Protein AF-A0A9E2YYW0-F1 (afdb_monomer)

Secondary structure (DSSP, 8-state):
----TTTT--SSTTHHHHHHHHHHHHHHHHHHHHHHHHHHHHHS--HHHHHHHHHHHT-TT---HHHHHHHTTPPP-

Foldseek 3Di:
DPDPVLVVLPPDPCSVVVSVVVVVVVVVVVVQVVVQCCCCVPPVDGPLRVLLVVVQVVPVVGDDPVRSCVVSPDPPD

Structure (mmCIF, N/CA/C/O backbone):
data_AF-A0A9E2YYW0-F1
#
_entry.id   AF-A0A9E2YYW0-F1
#
loop_
_atom_site.group_PDB
_atom_site.id
_atom_site.type_symbol
_atom_site.label_atom_id
_atom_site.label_alt_id
_atom_site.label_comp_id
_atom_site.label_asym_id
_atom_site.label_entity_id
_atom_site.label_seq_id
_atom_site.pdbx_PDB_ins_code
_atom_site.Cartn_x
_atom_site.Cartn_y
_atom_site.Cartn_z
_atom_site.occupancy
_atom_site.B_iso_or_equiv
_atom_site.auth_seq_id
_atom_site.auth_comp_id
_atom_site.auth_asym_id
_atom_site.auth_atom_id
_atom_site.pdbx_PDB_model_num
ATOM 1 N N . MET A 1 1 ? 4.437 2.525 -22.807 1.00 42.69 1 MET A N 1
ATOM 2 C CA . MET A 1 1 ? 5.316 1.357 -22.997 1.00 42.69 1 MET A CA 1
ATOM 3 C C . MET A 1 1 ? 6.388 1.482 -21.929 1.00 42.69 1 MET A C 1
ATOM 5 O O . MET A 1 1 ? 7.206 2.384 -22.038 1.00 42.69 1 MET A O 1
ATOM 9 N N . ILE A 1 2 ? 6.252 0.759 -20.810 1.00 49.56 2 ILE A N 1
ATOM 10 C CA . ILE A 1 2 ? 7.244 0.816 -19.724 1.00 49.56 2 ILE A CA 1
ATOM 11 C C . ILE A 1 2 ? 8.538 0.246 -20.303 1.00 49.56 2 ILE A C 1
ATOM 13 O O . ILE A 1 2 ? 8.507 -0.826 -20.900 1.00 49.56 2 ILE A O 1
ATOM 17 N N . LEU A 1 3 ? 9.603 1.044 -20.240 1.00 50.97 3 LEU A N 1
ATOM 18 C CA . LEU A 1 3 ? 10.907 0.738 -20.813 1.00 50.97 3 LEU A CA 1
ATOM 19 C C . LEU A 1 3 ? 11.375 -0.634 -20.319 1.00 50.97 3 LEU A C 1
ATOM 21 O O . LEU A 1 3 ? 11.426 -0.877 -19.115 1.00 50.97 3 LEU A O 1
ATOM 25 N N . ASP A 1 4 ? 11.727 -1.497 -21.263 1.00 63.78 4 ASP A N 1
ATOM 26 C CA . ASP A 1 4 ? 12.380 -2.778 -21.027 1.00 63.78 4 ASP A CA 1
ATOM 27 C C . ASP A 1 4 ? 13.843 -2.547 -20.604 1.00 63.78 4 ASP A C 1
ATOM 29 O O . ASP A 1 4 ? 14.790 -2.763 -21.359 1.00 63.78 4 ASP A O 1
ATOM 33 N N . SER A 1 5 ? 14.026 -2.024 -19.388 1.00 57.53 5 SER A N 1
ATOM 34 C CA . SER A 1 5 ? 15.340 -1.771 -18.780 1.00 57.53 5 SER A CA 1
ATOM 35 C C . SER A 1 5 ? 16.107 -3.064 -18.472 1.00 57.53 5 SER A C 1
ATOM 37 O O . SER A 1 5 ? 17.289 -3.016 -18.136 1.00 57.53 5 SER A O 1
ATOM 39 N N . GLU A 1 6 ? 15.452 -4.223 -18.582 1.00 56.53 6 GLU A N 1
ATOM 40 C CA . GLU A 1 6 ? 16.058 -5.544 -18.397 1.00 56.53 6 GLU A CA 1
ATOM 41 C C . GLU A 1 6 ? 16.953 -5.918 -19.581 1.00 56.53 6 GLU A C 1
ATOM 43 O O . GLU A 1 6 ? 17.999 -6.557 -19.406 1.00 56.53 6 GLU A O 1
ATOM 48 N N . THR A 1 7 ? 16.573 -5.472 -20.781 1.00 56.81 7 THR A N 1
ATOM 49 C CA . THR A 1 7 ? 17.343 -5.693 -22.007 1.00 56.81 7 THR A CA 1
ATOM 50 C C . THR A 1 7 ? 18.683 -4.952 -21.989 1.00 56.81 7 THR A C 1
ATOM 52 O O . THR A 1 7 ? 19.630 -5.431 -22.599 1.00 56.81 7 THR A O 1
ATOM 55 N N . THR A 1 8 ? 18.842 -3.861 -21.231 1.00 58.72 8 THR A N 1
ATOM 56 C CA . THR A 1 8 ? 20.100 -3.086 -21.182 1.00 58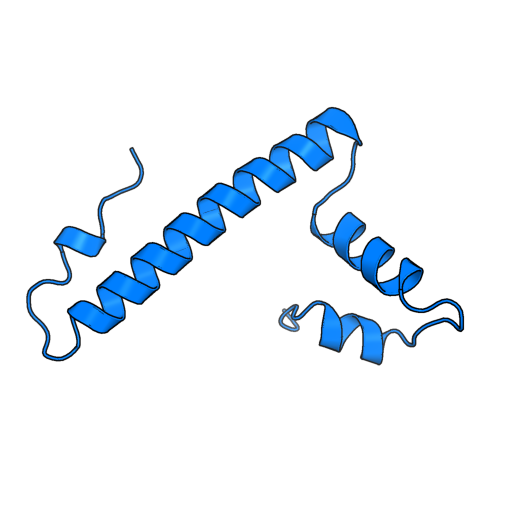.72 8 THR A CA 1
ATOM 57 C C . THR A 1 8 ? 21.147 -3.655 -20.213 1.00 58.72 8 THR A C 1
ATOM 59 O O . THR A 1 8 ? 22.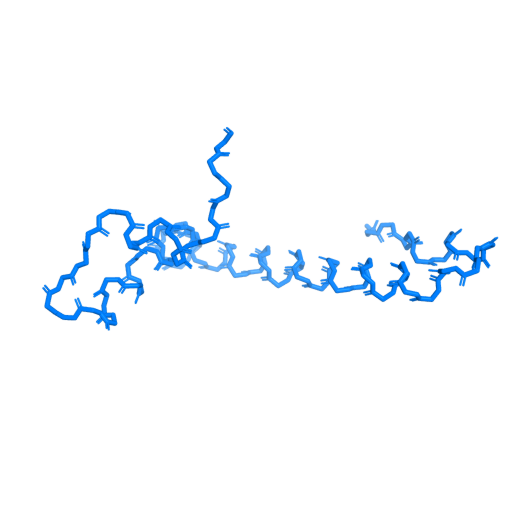325 -3.329 -20.317 1.00 58.72 8 THR A O 1
ATOM 62 N N . ALA A 1 9 ? 20.759 -4.527 -19.277 1.00 59.47 9 ALA A N 1
ATOM 63 C CA . ALA A 1 9 ? 21.631 -5.042 -18.211 1.00 59.47 9 ALA A CA 1
ATOM 64 C C . ALA A 1 9 ? 22.507 -6.250 -18.634 1.00 59.47 9 ALA A C 1
ATOM 66 O O . ALA A 1 9 ? 22.775 -7.138 -17.829 1.00 59.47 9 ALA A O 1
ATOM 67 N N . VAL A 1 10 ? 22.914 -6.326 -19.907 1.00 57.78 10 VAL A N 1
ATOM 68 C CA . VAL A 1 10 ? 23.568 -7.512 -20.506 1.00 57.78 10 VAL A CA 1
ATOM 69 C C . VAL A 1 10 ? 25.048 -7.671 -20.124 1.00 57.78 10 VAL A C 1
ATOM 71 O O . VAL A 1 10 ? 25.568 -8.775 -20.215 1.00 57.78 10 VAL A O 1
ATOM 74 N N . GLU A 1 11 ? 25.740 -6.605 -19.711 1.00 57.97 11 GLU A N 1
ATOM 75 C CA . GLU A 1 11 ? 27.217 -6.566 -19.736 1.00 57.97 11 GLU A CA 1
ATOM 76 C C . GLU A 1 11 ? 27.929 -6.649 -18.367 1.00 57.97 11 GLU A C 1
ATOM 78 O O . GLU A 1 11 ? 29.107 -6.310 -18.279 1.00 57.97 11 GLU A O 1
ATOM 83 N N . SER A 1 12 ? 27.279 -7.099 -17.285 1.00 61.69 12 SER A N 1
ATOM 84 C CA . SER A 1 12 ? 27.944 -7.230 -15.971 1.00 61.69 12 SER A CA 1
ATOM 85 C C . SER A 1 12 ? 27.894 -8.651 -15.405 1.00 61.69 12 SER A C 1
ATOM 87 O O . SER A 1 12 ? 26.939 -9.387 -15.641 1.00 61.69 12 SER A O 1
ATOM 89 N N . ASP A 1 13 ? 2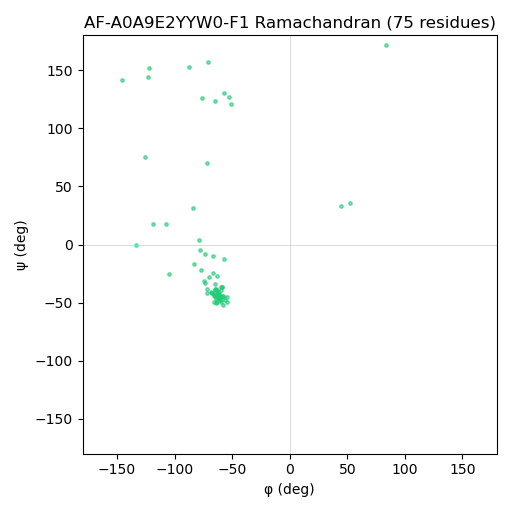8.898 -9.002 -14.592 1.00 66.12 13 ASP A N 1
ATOM 90 C CA . ASP A 1 13 ? 29.008 -10.265 -13.833 1.00 66.12 13 ASP A CA 1
ATOM 91 C C . ASP A 1 13 ? 27.805 -10.504 -12.883 1.00 66.12 13 ASP A C 1
ATOM 93 O O . ASP A 1 13 ? 27.587 -11.606 -12.399 1.00 66.12 13 ASP A O 1
ATOM 97 N N . HIS A 1 14 ? 26.979 -9.469 -12.658 1.00 72.31 14 HIS A N 1
ATOM 98 C CA . HIS A 1 14 ? 25.749 -9.492 -11.852 1.00 72.31 14 HIS A CA 1
ATOM 99 C C . HIS A 1 14 ? 24.489 -9.138 -12.677 1.00 72.31 14 HIS A C 1
ATOM 101 O O . HIS A 1 14 ? 23.455 -8.753 -12.123 1.00 72.31 14 HIS A O 1
ATOM 107 N N . GLY A 1 15 ? 24.554 -9.216 -14.013 1.00 81.00 15 GLY A N 1
ATOM 108 C CA . GLY A 1 15 ? 23.473 -8.793 -14.911 1.00 81.00 15 GLY A CA 1
ATOM 109 C C . GLY A 1 15 ? 22.161 -9.549 -14.688 1.00 81.00 15 GLY A C 1
ATOM 110 O O . GLY A 1 15 ? 21.085 -8.948 -14.722 1.00 81.00 15 GLY A O 1
ATOM 111 N N . ASP A 1 16 ? 22.233 -10.844 -14.380 1.00 85.38 16 ASP A N 1
ATOM 112 C CA . ASP A 1 16 ? 21.045 -11.673 -14.149 1.00 85.38 16 ASP A CA 1
ATOM 113 C C . ASP A 1 16 ? 20.340 -11.351 -12.822 1.00 85.38 16 ASP A C 1
ATOM 115 O O . ASP A 1 16 ? 19.109 -11.274 -12.785 1.00 85.38 16 ASP A O 1
ATOM 119 N N . GLU A 1 17 ? 21.092 -11.072 -11.752 1.00 88.25 17 GLU A N 1
ATOM 120 C CA . GLU A 1 17 ? 20.530 -10.625 -10.470 1.00 88.25 17 GLU A CA 1
ATOM 121 C C . GLU A 1 17 ? 19.851 -9.260 -10.611 1.00 88.25 17 GLU A C 1
ATOM 123 O O . GLU A 1 17 ? 18.727 -9.065 -10.141 1.00 88.25 17 GLU A O 1
ATOM 128 N N . LEU A 1 18 ? 20.497 -8.322 -11.314 1.00 88.19 18 LEU A N 1
ATOM 129 C CA . LEU A 1 18 ? 19.937 -6.997 -11.572 1.00 88.19 18 LEU A CA 1
ATOM 130 C C . LEU A 1 18 ? 18.659 -7.082 -12.415 1.00 88.19 18 LEU A C 1
ATOM 132 O O . LEU A 1 18 ? 17.664 -6.433 -12.093 1.00 88.19 18 LEU A O 1
ATOM 136 N N . ARG A 1 19 ? 18.646 -7.909 -13.465 1.00 86.31 19 ARG A N 1
ATOM 137 C CA . ARG A 1 19 ? 17.443 -8.159 -14.275 1.00 86.31 19 ARG A CA 1
ATOM 138 C C . ARG A 1 19 ? 16.309 -8.727 -13.447 1.00 86.31 19 ARG A C 1
ATOM 140 O O . ARG A 1 19 ? 15.175 -8.275 -13.586 1.00 86.31 19 ARG A O 1
ATOM 147 N N . LEU A 1 20 ? 16.596 -9.702 -12.586 1.00 89.81 20 LEU A N 1
ATOM 148 C CA . LEU A 1 20 ? 15.591 -10.272 -11.698 1.00 89.81 20 LEU A CA 1
ATOM 149 C C . LEU A 1 20 ? 15.016 -9.203 -10.761 1.00 89.81 20 LEU A C 1
ATOM 151 O O . LEU A 1 20 ? 13.798 -9.097 -10.628 1.00 89.81 20 LEU A O 1
ATOM 155 N N . TRP A 1 21 ? 15.866 -8.371 -10.162 1.00 92.00 21 TRP A N 1
ATOM 156 C CA . TRP A 1 21 ? 15.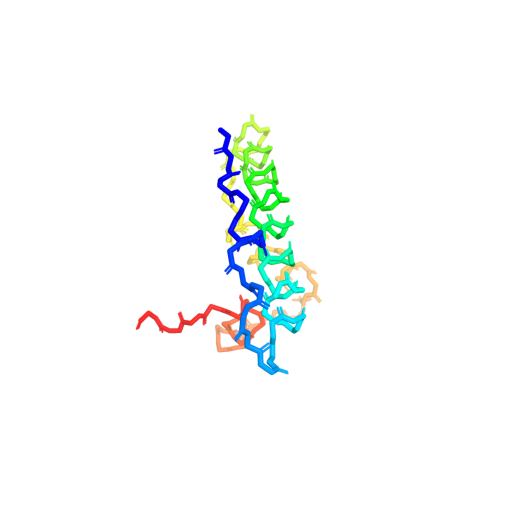419 -7.262 -9.321 1.00 92.00 21 TRP A CA 1
ATOM 157 C C . TRP A 1 21 ? 14.547 -6.257 -10.077 1.00 92.00 21 TRP A C 1
ATOM 159 O O . TRP A 1 21 ? 13.488 -5.874 -9.580 1.00 92.00 21 TRP A O 1
ATOM 169 N N . LEU A 1 22 ? 14.938 -5.867 -11.293 1.00 93.06 22 LEU A N 1
ATOM 170 C CA . LEU A 1 22 ? 14.151 -4.959 -12.133 1.00 93.06 22 LEU A CA 1
ATOM 171 C C . LEU A 1 22 ? 12.804 -5.575 -12.547 1.00 93.06 22 LEU A C 1
ATOM 173 O O . LEU A 1 22 ? 11.787 -4.876 -12.513 1.00 93.06 22 LEU A O 1
ATOM 177 N N . ARG A 1 23 ? 12.763 -6.884 -12.840 1.00 92.38 23 ARG A N 1
ATOM 178 C CA . ARG A 1 23 ? 11.517 -7.643 -13.063 1.00 92.38 23 ARG A CA 1
ATOM 179 C C . ARG A 1 23 ? 10.601 -7.567 -11.855 1.00 92.38 23 ARG A C 1
ATOM 181 O O . ARG A 1 23 ? 9.431 -7.209 -11.980 1.00 92.38 23 ARG A O 1
ATOM 188 N N . LEU A 1 24 ? 11.131 -7.885 -10.675 1.00 95.00 24 LEU A N 1
ATOM 189 C CA . LEU A 1 24 ? 10.374 -7.871 -9.424 1.00 95.00 24 LEU A CA 1
ATOM 190 C C . LEU A 1 24 ? 9.856 -6.467 -9.092 1.00 95.00 24 LEU A C 1
ATOM 192 O O . LEU A 1 24 ? 8.695 -6.324 -8.701 1.00 95.00 24 LEU A O 1
ATOM 196 N N . LEU A 1 25 ? 10.669 -5.431 -9.308 1.00 93.69 25 LEU A N 1
ATOM 197 C CA . LE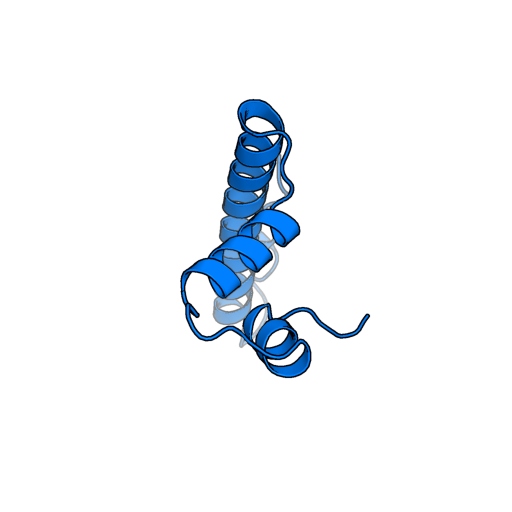U A 1 25 ? 10.271 -4.038 -9.115 1.00 93.69 25 LEU A CA 1
ATOM 198 C C . LEU A 1 25 ? 9.160 -3.627 -10.090 1.00 93.69 25 LEU A C 1
ATOM 200 O O . LEU A 1 25 ? 8.177 -3.003 -9.684 1.00 93.69 25 LEU A O 1
ATOM 204 N N . THR A 1 26 ? 9.279 -4.012 -11.360 1.00 93.31 26 THR A N 1
ATOM 205 C CA . THR A 1 26 ? 8.268 -3.734 -12.389 1.00 93.31 26 THR A CA 1
ATOM 206 C C . THR A 1 26 ? 6.948 -4.424 -12.055 1.00 93.31 26 THR A C 1
ATOM 208 O O . THR A 1 26 ? 5.902 -3.772 -12.017 1.00 93.31 26 THR A O 1
ATOM 211 N N . CYS A 1 27 ? 6.988 -5.719 -11.731 1.00 96.31 27 CYS A N 1
ATOM 212 C CA . CYS A 1 27 ? 5.819 -6.483 -11.297 1.00 96.31 27 CYS A CA 1
ATOM 213 C C . CYS A 1 27 ? 5.151 -5.848 -10.070 1.00 96.31 27 CYS A C 1
ATOM 215 O O . CYS A 1 27 ? 3.938 -5.629 -10.078 1.00 96.31 27 CYS A O 1
ATOM 217 N N . THR A 1 28 ? 5.935 -5.488 -9.051 1.00 94.88 28 THR A N 1
ATOM 218 C CA . THR A 1 28 ? 5.434 -4.823 -7.838 1.00 94.88 28 THR A CA 1
ATOM 219 C C . THR A 1 28 ? 4.754 -3.499 -8.179 1.00 94.88 28 THR A C 1
ATOM 221 O O . THR A 1 28 ? 3.613 -3.274 -7.785 1.00 94.88 28 THR A O 1
ATOM 224 N N . THR A 1 29 ? 5.393 -2.663 -9.000 1.00 94.00 29 THR A N 1
ATOM 225 C CA . THR A 1 29 ? 4.859 -1.353 -9.406 1.00 94.00 29 THR A CA 1
ATOM 226 C C . THR A 1 29 ? 3.531 -1.484 -10.161 1.00 94.00 29 THR A C 1
ATOM 228 O O . THR A 1 29 ? 2.589 -0.725 -9.914 1.00 94.00 29 THR A O 1
ATOM 231 N N . LEU A 1 30 ? 3.418 -2.466 -11.063 1.00 96.56 30 LEU A N 1
ATOM 232 C CA . LEU A 1 30 ? 2.193 -2.736 -11.823 1.00 96.56 30 LEU A CA 1
ATOM 233 C C . LEU A 1 30 ? 1.046 -3.220 -10.924 1.00 96.56 30 LEU A C 1
ATOM 235 O O . LEU A 1 30 ? -0.095 -2.753 -11.052 1.00 96.56 30 LEU A O 1
ATOM 239 N N . ILE A 1 31 ? 1.345 -4.137 -10.000 1.00 96.69 31 ILE A N 1
ATOM 240 C CA . ILE A 1 31 ? 0.370 -4.657 -9.036 1.00 96.69 31 ILE A CA 1
ATOM 241 C C . ILE A 1 31 ? -0.098 -3.529 -8.113 1.00 96.69 31 ILE A C 1
ATOM 243 O O . ILE A 1 31 ? -1.304 -3.297 -7.998 1.00 96.69 31 ILE A O 1
ATOM 247 N N . GLU A 1 32 ? 0.826 -2.775 -7.516 1.00 95.44 32 GLU A N 1
ATOM 248 C CA . GLU A 1 32 ? 0.502 -1.649 -6.638 1.00 95.44 32 GLU A CA 1
ATOM 249 C C . GLU A 1 32 ? -0.332 -0.581 -7.342 1.00 95.44 32 GLU A C 1
ATOM 251 O O . GLU A 1 32 ? -1.314 -0.094 -6.775 1.00 95.44 32 GLU A O 1
ATOM 256 N N . GLY A 1 33 ? 0.021 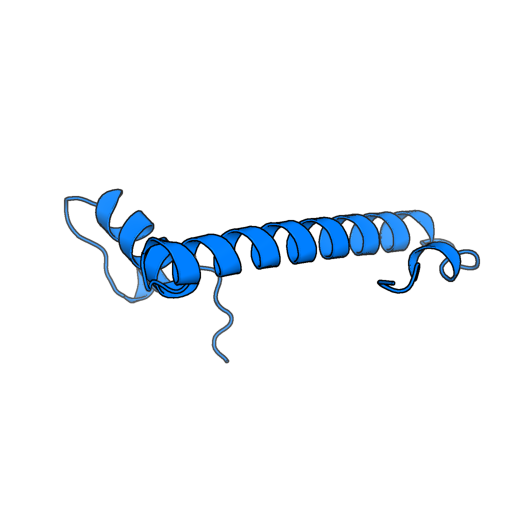-0.223 -8.581 1.00 96.94 33 GLY A N 1
ATOM 257 C CA . GLY A 1 33 ? -0.736 0.738 -9.379 1.00 96.94 33 GLY A CA 1
ATOM 258 C C . GLY A 1 33 ? -2.185 0.290 -9.578 1.00 96.94 33 GLY A C 1
ATOM 259 O O . GLY A 1 33 ? -3.121 1.067 -9.358 1.00 96.94 33 GLY A O 1
ATOM 260 N N . THR A 1 34 ? -2.379 -0.991 -9.900 1.00 98.00 34 THR A N 1
ATOM 261 C CA . THR A 1 34 ? -3.708 -1.594 -10.065 1.00 98.00 34 THR A CA 1
ATOM 262 C C . THR A 1 34 ? -4.499 -1.587 -8.757 1.00 98.00 34 THR A C 1
ATOM 264 O O . THR A 1 34 ? -5.664 -1.179 -8.735 1.00 98.00 34 THR A O 1
ATOM 267 N N . VAL A 1 35 ? -3.883 -2.005 -7.648 1.00 97.44 35 VAL A N 1
ATOM 268 C CA . VAL A 1 35 ? -4.526 -2.030 -6.325 1.00 97.44 35 VAL A CA 1
ATOM 269 C C . VAL A 1 35 ? -4.906 -0.618 -5.881 1.00 97.44 35 VAL A C 1
ATOM 271 O O . VAL A 1 35 ? -6.044 -0.389 -5.476 1.00 97.44 35 VAL A O 1
ATOM 274 N N . ARG A 1 36 ? -4.000 0.355 -6.024 1.00 97.31 36 ARG A N 1
ATOM 275 C CA . ARG A 1 36 ? -4.234 1.760 -5.662 1.00 97.31 36 ARG A CA 1
ATOM 276 C C . ARG A 1 36 ? -5.377 2.373 -6.463 1.00 97.31 36 ARG A C 1
ATOM 278 O O . ARG A 1 36 ? -6.211 3.068 -5.887 1.00 97.31 36 ARG A O 1
ATOM 285 N N . SER A 1 37 ? -5.427 2.106 -7.770 1.00 97.94 37 SER A N 1
ATOM 286 C CA . SER A 1 37 ? -6.523 2.551 -8.636 1.00 97.94 37 SER A CA 1
ATOM 287 C C . SER A 1 37 ? -7.864 1.976 -8.171 1.00 97.94 37 SER A C 1
ATOM 289 O O . SER A 1 37 ? -8.826 2.722 -7.999 1.00 97.94 37 SER A O 1
ATOM 291 N N . ARG A 1 38 ? -7.914 0.672 -7.867 1.00 98.06 38 ARG A N 1
ATOM 292 C CA . ARG A 1 38 ? -9.131 0.005 -7.383 1.00 98.06 38 ARG A CA 1
ATOM 293 C C . ARG A 1 38 ? -9.576 0.505 -6.010 1.00 98.06 38 ARG A C 1
ATOM 295 O O . ARG A 1 38 ? -10.768 0.723 -5.828 1.00 98.06 38 ARG A O 1
ATOM 302 N N . LEU A 1 39 ? -8.650 0.698 -5.068 1.00 98.31 39 LEU A N 1
ATOM 303 C CA . LEU A 1 39 ? -8.963 1.213 -3.731 1.00 98.31 39 LEU A CA 1
ATOM 304 C C . LEU A 1 39 ? -9.554 2.624 -3.795 1.00 98.31 39 LEU A C 1
ATOM 306 O O . LEU A 1 39 ? -10.604 2.871 -3.207 1.00 98.31 39 LEU A O 1
ATOM 310 N N . ARG A 1 40 ? -8.940 3.517 -4.580 1.00 97.44 40 ARG A N 1
ATOM 311 C CA . ARG A 1 40 ? -9.462 4.875 -4.779 1.00 97.44 40 ARG A CA 1
ATOM 312 C C . ARG A 1 40 ? -10.803 4.865 -5.504 1.00 97.44 40 ARG A C 1
ATOM 314 O O . ARG A 1 40 ? -11.751 5.471 -5.031 1.00 97.44 40 ARG A O 1
ATOM 321 N N . GLY A 1 41 ? -10.898 4.148 -6.623 1.00 98.25 41 GLY A N 1
ATOM 322 C CA . GLY A 1 41 ? -12.089 4.172 -7.473 1.00 98.25 41 GLY A CA 1
ATOM 323 C C . GLY A 1 41 ? -13.318 3.491 -6.869 1.00 98.25 41 GLY A C 1
ATOM 324 O O . GLY A 1 41 ? -14.435 3.861 -7.208 1.00 98.25 41 GLY A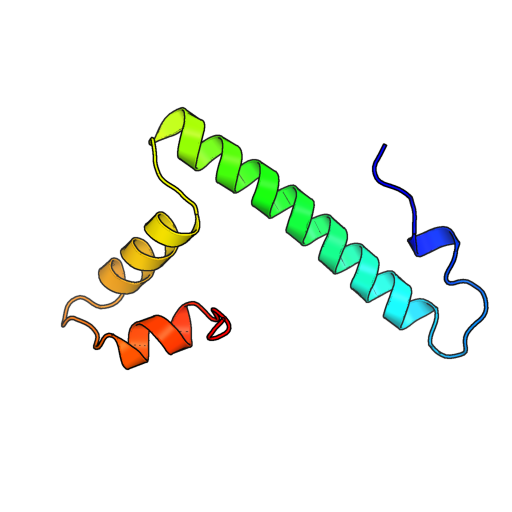 O 1
ATOM 325 N N . ARG A 1 42 ? -13.138 2.493 -5.994 1.00 98.06 42 ARG A N 1
ATOM 326 C CA . ARG A 1 42 ? -14.258 1.725 -5.419 1.00 98.06 42 ARG A CA 1
ATOM 327 C C . ARG A 1 42 ? -14.586 2.081 -3.976 1.00 98.06 42 ARG A C 1
ATOM 329 O O . ARG A 1 42 ? -15.710 1.831 -3.558 1.00 98.06 42 ARG A O 1
ATOM 336 N N . PHE A 1 43 ? -13.618 2.592 -3.219 1.00 97.06 43 PHE A N 1
ATOM 337 C CA . PHE A 1 43 ? -13.751 2.757 -1.770 1.00 97.06 43 PHE A CA 1
ATOM 338 C C . PHE A 1 43 ? -13.307 4.131 -1.261 1.00 97.06 43 PHE A C 1
ATOM 340 O O . PHE A 1 43 ? -13.366 4.348 -0.058 1.00 97.06 43 PHE A O 1
ATOM 347 N N . ASP A 1 44 ? -12.842 5.031 -2.136 1.00 97.38 44 ASP A N 1
ATOM 348 C CA . ASP A 1 44 ? -12.294 6.343 -1.756 1.00 97.38 44 ASP A CA 1
ATOM 349 C C . ASP A 1 44 ? -11.185 6.257 -0.684 1.00 97.38 44 ASP A C 1
ATOM 351 O O . ASP A 1 44 ? -11.053 7.075 0.225 1.00 97.38 44 ASP A O 1
ATOM 355 N N . VAL A 1 45 ? -10.366 5.203 -0.766 1.00 97.06 45 VAL A N 1
ATOM 356 C CA . VAL A 1 45 ? -9.294 4.920 0.197 1.00 97.06 45 VAL A CA 1
ATOM 357 C C . VAL A 1 45 ? -7.950 4.813 -0.518 1.00 97.06 45 VAL A C 1
ATOM 359 O O . VAL A 1 45 ? -7.838 4.324 -1.643 1.00 97.06 45 VAL A O 1
ATOM 362 N N . THR A 1 46 ? -6.890 5.280 0.141 1.00 95.94 46 THR A N 1
ATOM 363 C CA . THR A 1 46 ? -5.511 5.119 -0.331 1.00 95.94 46 THR A CA 1
ATOM 364 C C . THR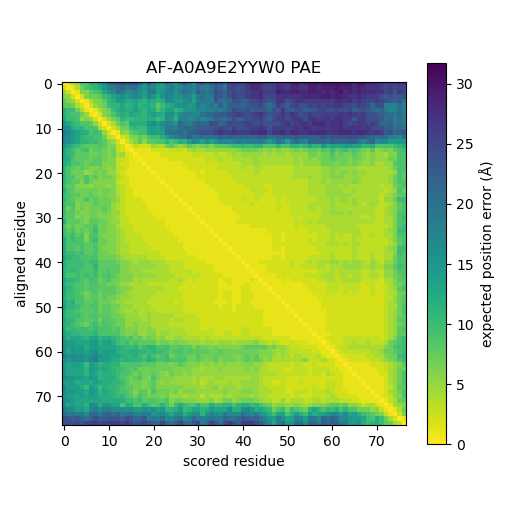 A 1 46 ? -4.916 3.801 0.157 1.00 95.94 46 THR A C 1
ATOM 366 O O . THR A 1 46 ? -5.280 3.304 1.220 1.00 95.94 46 THR A O 1
ATOM 369 N N . LEU A 1 47 ? -3.955 3.254 -0.593 1.00 93.31 47 LEU A N 1
ATOM 370 C CA . LEU A 1 47 ? -3.251 2.031 -0.194 1.00 93.31 47 LEU A CA 1
ATOM 371 C C . LEU A 1 47 ? -2.620 2.132 1.217 1.00 93.31 47 LEU A C 1
ATOM 373 O O . LEU A 1 47 ? -2.874 1.231 2.008 1.00 93.31 47 LEU A O 1
ATOM 377 N N . PRO A 1 48 ? -1.930 3.230 1.606 1.00 92.25 48 PRO A N 1
ATOM 378 C CA . PRO A 1 48 ? -1.397 3.360 2.968 1.00 92.25 48 PRO A CA 1
ATOM 379 C C . PRO A 1 48 ? -2.476 3.400 4.056 1.00 92.25 48 PRO A C 1
ATOM 381 O O . PRO A 1 48 ? -2.301 2.819 5.122 1.00 92.25 48 PRO A O 1
ATOM 384 N N . ARG A 1 49 ? -3.613 4.064 3.800 1.00 94.19 49 ARG A N 1
ATOM 385 C CA . ARG A 1 49 ? -4.725 4.101 4.761 1.00 94.19 49 ARG A CA 1
ATOM 386 C C . ARG A 1 49 ? -5.356 2.719 4.921 1.00 94.19 49 ARG A C 1
ATOM 388 O O . ARG A 1 49 ? -5.686 2.340 6.038 1.00 94.19 49 ARG A O 1
ATOM 395 N N . PHE A 1 50 ? -5.530 1.985 3.823 1.00 95.50 50 PHE A N 1
ATOM 396 C CA . PHE A 1 50 ? -6.015 0.608 3.860 1.00 95.50 50 PHE A CA 1
ATOM 397 C C . PHE A 1 50 ? -5.083 -0.291 4.675 1.00 95.50 50 PHE A C 1
ATOM 399 O O . PHE A 1 50 ? -5.553 -0.985 5.570 1.00 95.50 50 PHE A O 1
ATOM 406 N N . ASP A 1 51 ? -3.781 -0.241 4.400 1.00 93.25 51 ASP A N 1
ATOM 407 C CA . ASP A 1 51 ? -2.800 -1.092 5.073 1.00 93.25 51 ASP A CA 1
ATOM 408 C C . ASP A 1 51 ? -2.736 -0.791 6.582 1.00 93.25 51 ASP A C 1
ATOM 410 O O . ASP A 1 51 ? -2.825 -1.704 7.398 1.00 93.25 51 ASP A O 1
ATOM 414 N N . LEU A 1 52 ? -2.781 0.491 6.971 1.00 93.06 52 LEU A N 1
ATOM 415 C CA . LEU A 1 52 ? -2.923 0.899 8.374 1.00 93.06 52 LEU A CA 1
ATOM 416 C C . LEU A 1 52 ? -4.154 0.266 9.044 1.00 93.06 52 LEU A C 1
ATOM 418 O O . LEU A 1 52 ? -4.050 -0.290 10.137 1.00 93.06 52 LEU A O 1
ATOM 422 N N . MET A 1 53 ? -5.323 0.346 8.401 1.00 94.38 53 MET A N 1
ATOM 423 C CA . MET A 1 53 ? -6.556 -0.233 8.946 1.00 94.38 53 MET A CA 1
ATOM 424 C C . MET A 1 53 ? -6.469 -1.759 9.042 1.00 94.38 53 MET A C 1
ATOM 426 O O . MET A 1 53 ? -6.899 -2.320 10.043 1.00 94.38 53 MET A O 1
ATOM 430 N N . ALA A 1 54 ? -5.869 -2.425 8.053 1.00 94.25 54 ALA A N 1
ATOM 431 C CA . ALA A 1 54 ? -5.674 -3.873 8.067 1.00 94.25 54 ALA A CA 1
ATOM 432 C C . ALA A 1 54 ? -4.731 -4.329 9.196 1.00 94.25 54 ALA A C 1
ATOM 434 O O . ALA A 1 54 ? -4.931 -5.397 9.772 1.00 94.25 54 ALA A O 1
ATOM 435 N N . GLN A 1 55 ? -3.716 -3.531 9.540 1.00 94.12 55 GLN A N 1
ATOM 436 C CA . GLN A 1 55 ? -2.840 -3.818 10.682 1.00 94.12 55 GLN A CA 1
ATOM 437 C C . GLN A 1 55 ? -3.573 -3.681 12.020 1.00 94.12 55 GLN A C 1
ATOM 439 O O . GLN A 1 55 ? -3.365 -4.509 12.907 1.00 94.12 55 GLN A O 1
ATOM 444 N N . LEU A 1 56 ? -4.427 -2.661 12.161 1.00 93.75 56 LEU A N 1
ATOM 445 C CA . LEU A 1 56 ? -5.249 -2.462 13.358 1.00 93.75 56 LEU A CA 1
ATOM 446 C C . LEU A 1 56 ? -6.310 -3.559 13.507 1.00 93.75 56 LEU A C 1
ATOM 448 O O . LEU A 1 56 ? -6.481 -4.089 14.597 1.00 93.75 56 LEU A O 1
ATOM 452 N N . ASP A 1 57 ? -6.960 -3.952 12.411 1.00 95.25 57 ASP A N 1
ATOM 453 C CA . ASP A 1 57 ? -7.952 -5.036 12.385 1.00 95.25 57 ASP A CA 1
ATOM 454 C C . ASP A 1 57 ? -7.365 -6.377 12.865 1.00 95.25 57 ASP A C 1
ATOM 456 O O . ASP A 1 57 ? -7.997 -7.125 13.606 1.00 95.25 57 ASP A O 1
ATOM 460 N N . ARG A 1 58 ? -6.096 -6.650 12.532 1.00 93.19 58 ARG A N 1
ATOM 461 C CA . ARG A 1 58 ? -5.367 -7.851 12.981 1.00 93.19 58 ARG A CA 1
ATOM 462 C C . ARG A 1 58 ? -4.848 -7.775 14.422 1.00 93.19 58 ARG A C 1
ATOM 464 O O . ARG A 1 58 ? -4.270 -8.752 14.896 1.00 93.19 58 ARG A O 1
ATOM 471 N N . ALA A 1 59 ? -4.996 -6.639 15.102 1.00 94.12 59 ALA A N 1
ATOM 472 C CA . ALA A 1 59 ? -4.517 -6.405 16.463 1.00 94.12 59 ALA A CA 1
ATOM 473 C C . ALA A 1 59 ? -5.674 -5.918 17.361 1.00 94.12 59 ALA A C 1
ATOM 475 O O . ALA A 1 59 ? -5.737 -4.731 17.686 1.00 94.12 59 ALA A O 1
ATOM 476 N N . PRO A 1 60 ? -6.594 -6.817 17.768 1.00 90.44 60 PRO A N 1
ATOM 477 C CA . PRO A 1 60 ? -7.819 -6.447 18.486 1.00 90.44 60 PRO A CA 1
ATOM 478 C C . PRO A 1 60 ? -7.566 -5.803 19.858 1.00 90.44 60 PRO A C 1
ATOM 480 O O . PRO A 1 60 ? -8.362 -4.973 20.289 1.00 90.44 60 PRO A O 1
ATOM 483 N N . ASP A 1 61 ? -6.438 -6.108 20.506 1.00 93.31 61 ASP A N 1
ATOM 484 C CA . ASP A 1 61 ? -6.014 -5.477 21.768 1.00 93.31 61 ASP A CA 1
ATOM 485 C C . ASP A 1 61 ? -5.385 -4.081 21.567 1.00 93.31 61 ASP A C 1
ATOM 487 O O . ASP A 1 61 ? -4.912 -3.444 22.510 1.00 93.31 61 ASP A O 1
ATOM 491 N N . GLY A 1 62 ? -5.373 -3.590 20.326 1.00 90.06 62 GLY A N 1
ATOM 492 C CA . GLY A 1 62 ? -4.705 -2.364 19.927 1.00 90.06 62 GLY A CA 1
ATOM 493 C C . GLY A 1 62 ? -3.218 -2.562 19.632 1.00 90.06 62 GLY A C 1
ATOM 494 O O . GLY A 1 62 ? -2.624 -3.621 19.834 1.00 90.06 62 GLY A O 1
ATOM 495 N N . MET A 1 63 ? -2.602 -1.511 19.099 1.00 93.12 63 MET A N 1
ATOM 496 C CA . MET A 1 63 ? -1.188 -1.496 18.746 1.00 93.12 63 MET A CA 1
ATOM 497 C C . MET A 1 63 ? -0.618 -0.098 18.980 1.00 93.12 63 MET A C 1
ATOM 499 O O . MET A 1 63 ? -1.289 0.903 18.720 1.00 93.12 63 MET A O 1
ATOM 503 N N . THR A 1 64 ? 0.622 -0.009 19.468 1.00 92.44 64 THR A N 1
ATOM 504 C CA . THR A 1 64 ? 1.284 1.293 19.603 1.00 92.44 64 THR A CA 1
ATOM 505 C C . THR A 1 64 ? 1.644 1.856 18.227 1.00 92.44 64 THR A C 1
ATOM 507 O O . THR A 1 64 ? 1.839 1.115 17.261 1.00 92.44 64 THR A O 1
ATOM 510 N N . LEU A 1 65 ? 1.799 3.179 18.129 1.00 89.00 65 LEU A N 1
ATOM 511 C CA . LEU A 1 65 ? 2.219 3.821 16.879 1.00 89.00 65 LEU A CA 1
ATOM 512 C C . LEU A 1 65 ? 3.587 3.307 16.392 1.00 89.00 65 LEU A C 1
ATOM 514 O O . LEU A 1 65 ? 3.789 3.123 15.193 1.00 89.00 65 LEU A O 1
ATOM 518 N N . SER A 1 66 ? 4.508 3.032 17.321 1.00 89.88 66 SER A N 1
ATOM 519 C CA . SER A 1 66 ? 5.828 2.470 17.016 1.00 89.88 66 SER A CA 1
ATOM 520 C C . SER A 1 66 ? 5.737 1.075 16.400 1.00 89.88 66 SER A C 1
ATOM 522 O O . SER A 1 66 ? 6.490 0.759 15.480 1.00 89.88 66 SER A O 1
ATOM 524 N N . ASP A 1 67 ? 4.817 0.244 16.884 1.00 90.44 67 ASP A N 1
ATOM 525 C CA . ASP A 1 67 ? 4.623 -1.110 16.365 1.00 90.44 67 ASP A CA 1
ATOM 526 C C . ASP A 1 67 ? 3.974 -1.085 14.979 1.00 90.44 67 ASP A C 1
ATOM 528 O O . ASP A 1 67 ? 4.423 -1.797 14.080 1.00 90.44 67 ASP A O 1
ATOM 532 N N . VAL A 1 68 ? 2.978 -0.215 14.777 1.00 90.25 68 VAL A N 1
ATOM 533 C CA . VAL A 1 68 ? 2.346 -0.017 13.465 1.00 90.25 68 VAL A CA 1
ATOM 534 C C . VAL A 1 68 ? 3.377 0.476 12.450 1.00 90.25 68 VAL A C 1
ATOM 536 O O . VAL A 1 68 ? 3.485 -0.095 11.368 1.00 90.25 68 VAL A O 1
ATOM 539 N N . SER A 1 69 ? 4.179 1.486 12.802 1.00 88.44 69 SER A N 1
ATOM 540 C CA . SER A 1 69 ? 5.201 2.052 11.911 1.00 88.44 69 SER A CA 1
ATOM 541 C C . SER A 1 69 ? 6.206 0.994 11.433 1.00 88.44 69 SER A C 1
ATOM 543 O O . SER A 1 69 ? 6.456 0.872 10.234 1.00 88.44 69 SER A O 1
ATOM 545 N N . LYS A 1 70 ? 6.696 0.137 12.344 1.00 87.69 7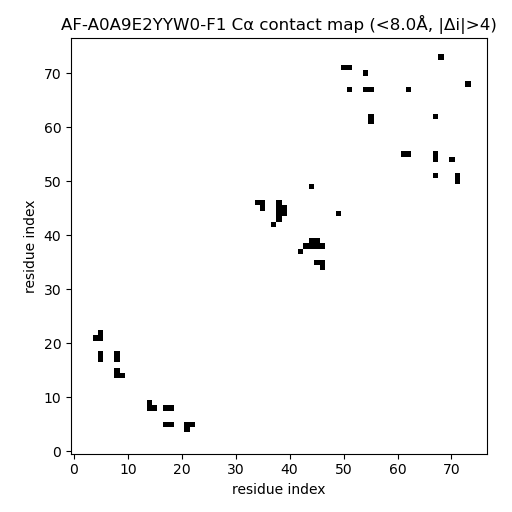0 LYS A N 1
ATOM 546 C CA . LYS A 1 70 ? 7.591 -0.984 11.999 1.00 87.69 70 LYS A CA 1
ATOM 547 C C . LYS A 1 70 ? 6.952 -1.973 11.021 1.00 87.69 70 LYS A C 1
ATOM 549 O O . LYS A 1 70 ? 7.635 -2.472 10.133 1.00 87.69 70 LYS A O 1
ATOM 554 N N . ARG A 1 71 ? 5.657 -2.270 11.179 1.00 88.62 71 ARG A N 1
ATOM 555 C CA . ARG A 1 71 ? 4.937 -3.228 10.320 1.00 88.62 71 ARG A CA 1
ATOM 556 C C . ARG A 1 71 ? 4.613 -2.678 8.936 1.00 88.62 71 ARG A C 1
ATOM 558 O O . ARG A 1 71 ? 4.585 -3.446 7.984 1.00 88.62 71 ARG A O 1
ATOM 565 N N . MET A 1 72 ? 4.382 -1.374 8.830 1.00 88.25 72 MET A N 1
ATOM 566 C CA . MET A 1 72 ? 4.061 -0.707 7.566 1.00 88.25 72 MET A CA 1
ATOM 567 C C . MET A 1 72 ? 5.281 -0.567 6.637 1.00 88.25 72 MET A C 1
ATOM 569 O O . MET A 1 72 ? 5.119 -0.137 5.499 1.00 88.25 72 MET A O 1
ATOM 573 N N . MET A 1 73 ? 6.495 -0.890 7.116 1.00 80.19 73 MET A N 1
ATOM 574 C CA . MET A 1 73 ? 7.770 -0.762 6.386 1.00 80.19 73 MET A CA 1
ATOM 575 C C . MET A 1 73 ? 7.920 0.569 5.629 1.00 80.19 73 MET A C 1
ATOM 577 O O . MET A 1 73 ? 8.539 0.639 4.569 1.00 80.19 73 MET A O 1
ATOM 581 N N . VAL A 1 74 ? 7.353 1.642 6.179 1.00 71.44 74 VAL A N 1
ATOM 582 C CA . VAL A 1 74 ? 7.565 2.997 5.677 1.00 71.44 74 VAL A CA 1
ATOM 583 C C . VAL A 1 74 ? 8.948 3.430 6.127 1.00 71.44 74 VAL A C 1
ATOM 585 O O . VAL A 1 74 ? 9.261 3.382 7.317 1.00 71.44 74 VAL A O 1
ATOM 588 N N . SER A 1 75 ? 9.785 3.865 5.188 1.00 55.84 75 SER A N 1
ATOM 589 C CA . SER A 1 75 ? 10.954 4.651 5.558 1.00 55.84 75 SER A CA 1
ATOM 590 C C . SER A 1 75 ? 10.457 5.870 6.335 1.00 55.84 75 SER A C 1
ATOM 592 O O . SER A 1 75 ? 9.548 6.566 5.872 1.00 55.84 75 SER A O 1
ATOM 594 N N . ASN A 1 76 ? 11.047 6.142 7.504 1.00 42.25 76 ASN A N 1
ATOM 595 C CA . ASN A 1 76 ? 11.048 7.514 8.006 1.00 42.25 76 ASN A CA 1
ATOM 596 C C . ASN A 1 76 ? 11.579 8.363 6.845 1.00 42.25 76 ASN A C 1
ATOM 598 O O . ASN A 1 76 ? 12.626 8.015 6.299 1.00 42.25 76 ASN A O 1
ATOM 602 N N . GLY A 1 77 ? 10.780 9.331 6.390 1.00 46.19 77 GLY A N 1
ATOM 603 C CA . GLY A 1 77 ? 11.101 10.150 5.218 1.00 46.19 77 GLY A CA 1
ATOM 604 C C . GLY A 1 77 ? 12.505 10.731 5.261 1.00 46.19 77 GLY A C 1
ATOM 605 O O . GLY A 1 77 ? 12.984 11.028 6.380 1.00 46.19 77 GLY A O 1
#

Sequence (77 aa):
MILDSETTAVESDHGDELRLWLRLLTCTTLIEGTVRSRLRGRFDVTLPRFDLMAQLDRAPDGMTLSDVSKRMMVSNG

pLDDT: mean 84.65, std 16.14, range [42.25, 98.31]

Mean predicted aligned error: 7.82 Å

Solvent-accessible surface area (backbone atoms only — not comparable to full-atom values): 4690 Å² total; per-residue (Å²): 130,85,77,71,64,57,75,72,40,74,87,50,103,56,22,67,62,52,32,51,50,52,50,52,51,52,53,48,53,54,51,50,52,52,51,38,51,49,34,39,76,74,65,77,36,51,58,71,60,50,51,53,50,54,55,49,68,75,30,86,92,58,76,56,73,70,58,50,48,63,72,67,69,60,73,82,128

Radius of gyration: 17.45 Å; Cα contacts (8 Å, |Δi|>4): 31; chains: 1; bounding box: 43×22×45 Å

=== Feature glossary ===
Legend for the data blocks above and below:

— What the protein is —

Sequence gives the chain of amino acids in standard one-letter code (A=alanine, C=cysteine, …, Y=tyrosine), read N→C. It is the only feature that is directly encoded by the gene; all structural features are derived from the folded form of this sequence.

The annotation block draws on four external resources. InterPro: which protein families and domains the sequence belongs to. GO: standardized terms for what the protein does, what process it participates in, and where in the cell it acts. CATH: which structural fold it has in the CATH hierarchy. Organism: the species of origin.

— Where its atoms are —

Atomic coordinates in PDBx/mmCIF format — the same representation the Protein Data Bank distributes. Each line of the _atom_site loop places one backbone atom in Cartesian space (units: ångströms, origin: arbitrary).

Six rendered views show the 3D structure from the faces of a cube — i.e. along ±x, ±y, ±z. Rendering representation is drawn randomly per protein from cartoon (secondary-structure ribbons), sticks (backbone bonds), or molecular surface; coloring is either N→C rainbow (blue at the N-terminus through red at the C-terminus) or one color per chain.

— Local backbone conformation —

DSSP 8-state secondary structure assigns each residue one of H (α-helix), G (3₁₀-helix), I (π-helix), E (extended β-strand), B (isolated β-bridge), T (hydrogen-bonded turn), S (bend), or '-' (coil). The assignment is computed from backbone hydrogen-bond geometry via the Kabsch–Sander algorithm.

P-SEA three-state annotation labels each residue as helix, strand, or coil based purely on the geometry of the Cα trace. It serves as a fallback when the full backbone (and thus DSSP) is unavailable.

φ (phi) and ψ (psi) are the two rotatable backbone dihedrals per residue: φ is the C(i-1)–N–Cα–C torsion, ψ is the N–Cα–C–N(i+1) torsion, both in degrees on (−180°, 180°]. α-helical residues cluster near (−60°, −45°); β-strand residues near (−120°, +130°). A Ramachandran plot is simply a scatter of (φ, ψ) for every residue.

— Global shape and packing —

Radius of gyration (Rg) is the root-mean-square distance of Cα atoms from their centroid — a single number for overall size and compactness. A globular domain of N residues has Rg ≈ 2.2·N^0.38 Å; an extended or disordered chain has a much larger Rg. The Cα contact count is the number of residue pairs whose Cα atoms are within 8 Å and are more than four positions apart in sequence — a standard proxy for tertiary packing density. The bounding box is the smallest axis-aligned box enclosing all Cα atoms.

Accessible surface area quantifies burial. A residue with SASA near zero is packed into the hydrophobic core; one with SASA >100 Å² sits on the surface. Computed here via the Shrake–Rupley numerical algorithm with a 1.4 Å probe.

The contact map is a binary N×N matrix image: pixel (i, j) is dark where Cα_i and Cα_j are within 8 Å and |i−j|>4. Because the |i−j|>4 filter removes local helical contacts, off-diagonal stripes parallel to the main diagonal indicate parallel β-sheets; stripes perpendicular to it indicate antiparallel β-sheets. The Ramachandran plot scatters every residue's (φ, ψ) pair against the sterically allowed regions. The PAE heatmap renders the predicted-aligned-error matrix.

— Structural neighborhood —

A 3Di character summarizes, for each residue, the relative orientation of the Cα frame of its nearest spatial neighbor. Because it encodes fold topology rather than chemistry, 3Di alignments detect remote structural similarity that sequence alignment misses.

Structural nearest neighbors (via Foldseek easy-search vs the PDB). Reported per hit: target PDB id, E-value, and alignment TM-score. A TM-score above ~0.5 is the conventional threshold for 'same fold'.

— Confidence and disorder —

For AlphaFold models, the B-factor field carries pLDDT — the model's own estimate of local accuracy on a 0–100 scale. Regions with pLDDT<50 should be treated as essentially unmodeled; they often correspond to intrinsically disordered segments.

B-factor (Debye–Waller factor) reflects atomic displacement in the crystal lattice. It is an experimental observable (units Å²), not a prediction; low values mean the atom is pinned down, high values mean it moves or is heterogeneous across the crystal.

Predicted Aligned Error (PAE) is an AlphaFold confidence matrix: entry (i, j) is the expected error in the position of residue j, in ångströms, when the prediction is superimposed on the true structure at residue i. Low PAE within a block of residues means that block is internally rigid and well-predicted; high PAE between two blocks means their relative placement is uncertain even if each block individually is confident.